Protein AF-A0AAD3RE65-F1 (afdb_monomer)

Mean predicted aligned error: 13.86 Å

Sequence (127 aa):
MAAGGGGHAAFKLRRRHYPQIHIPPFASTITPQCGDPAKMKWMFKEDHSLEHRCVESAKIRNKYPDRVPVIVEKVSGSQIVDIDKRKYLVPSDITVAQFMWIIRKRIQLPSEKAIFLFVDKTVPQSR

Radius of gyration: 16.65 Å; Cα contacts (8 Å, |Δi|>4): 126; chains: 1; bounding box: 44×32×49 Å

Structure (mmCIF, N/CA/C/O backbone):
data_AF-A0AAD3RE65-F1
#
_entry.id   AF-A0AAD3RE65-F1
#
loop_
_atom_site.group_PDB
_atom_site.id
_atom_site.type_symbol
_atom_site.label_atom_id
_atom_site.label_alt_id
_atom_site.label_comp_id
_atom_site.label_asym_id
_atom_site.label_entity_id
_atom_site.label_seq_id
_atom_site.pdbx_PDB_ins_code
_atom_site.Cartn_x
_atom_site.Cartn_y
_atom_site.Cartn_z
_atom_site.occupancy
_atom_site.B_iso_or_equiv
_atom_site.auth_seq_id
_atom_site.auth_comp_id
_atom_site.auth_asym_id
_atom_site.auth_atom_id
_atom_site.pdbx_PDB_model_num
ATOM 1 N N . MET A 1 1 ? -11.864 4.819 34.038 1.00 35.59 1 MET A N 1
ATOM 2 C CA . MET A 1 1 ? -12.966 4.573 33.078 1.00 35.59 1 MET A CA 1
ATOM 3 C C . MET A 1 1 ? -12.657 5.424 31.846 1.00 35.59 1 MET A C 1
ATOM 5 O O . MET A 1 1 ? -12.580 6.629 32.011 1.00 35.59 1 MET A O 1
ATOM 9 N N . ALA A 1 2 ? -12.020 4.865 30.802 1.00 39.03 2 ALA A N 1
ATOM 10 C CA . ALA A 1 2 ? -12.619 4.282 29.571 1.00 39.03 2 ALA A CA 1
ATOM 11 C C . ALA A 1 2 ? -13.426 5.336 28.772 1.00 39.03 2 ALA A C 1
ATOM 13 O O . ALA A 1 2 ? -14.187 6.062 29.389 1.00 39.03 2 ALA A O 1
ATOM 14 N N . ALA A 1 3 ? -13.341 5.536 27.451 1.00 37.41 3 ALA A N 1
ATOM 15 C CA . ALA A 1 3 ? -12.968 4.722 26.284 1.00 37.41 3 ALA A CA 1
ATOM 16 C C . ALA A 1 3 ? -12.523 5.691 25.139 1.00 37.41 3 ALA A C 1
ATOM 18 O O . ALA A 1 3 ? -12.819 6.878 25.204 1.00 37.41 3 ALA A O 1
ATOM 19 N N . GLY A 1 4 ? -11.738 5.357 24.106 1.00 40.34 4 GLY A N 1
ATOM 20 C CA . GLY A 1 4 ? -11.905 4.265 23.137 1.00 40.34 4 GLY A CA 1
ATOM 21 C C . GLY A 1 4 ? -12.538 4.790 21.832 1.00 40.34 4 GLY A C 1
ATOM 22 O O . GLY A 1 4 ? -13.690 4.499 21.552 1.00 40.34 4 GLY A O 1
ATOM 23 N N . GLY A 1 5 ? -11.825 5.627 21.058 1.00 34.38 5 GLY A N 1
ATOM 24 C CA . GLY A 1 5 ? -12.361 6.298 19.857 1.00 34.38 5 GLY A CA 1
ATOM 25 C C . GLY A 1 5 ? -11.776 5.765 18.549 1.00 34.38 5 GLY A C 1
ATOM 26 O O . GLY A 1 5 ? -10.590 5.967 18.266 1.00 34.38 5 GLY A O 1
ATOM 27 N N . GLY A 1 6 ? -12.608 5.069 17.776 1.00 37.22 6 GLY A N 1
ATOM 28 C CA . GLY A 1 6 ? -12.270 4.376 16.543 1.00 37.22 6 GLY A CA 1
ATOM 29 C C . GLY A 1 6 ? -12.199 5.208 15.267 1.00 37.22 6 GLY A C 1
ATOM 30 O O . GLY A 1 6 ? -13.196 5.797 14.877 1.00 37.22 6 GLY A O 1
ATOM 31 N N . GLY A 1 7 ? -11.045 5.226 14.578 1.00 36.25 7 GLY A N 1
ATOM 32 C CA . GLY A 1 7 ? -10.776 6.145 13.459 1.00 36.25 7 GLY A CA 1
ATOM 33 C C . GLY A 1 7 ? -10.365 5.488 12.139 1.00 36.25 7 GLY A C 1
ATOM 34 O O . GLY A 1 7 ? -9.244 4.994 12.030 1.00 36.25 7 GLY A O 1
ATOM 35 N N . HIS A 1 8 ? -11.255 5.580 11.137 1.00 38.88 8 HIS A N 1
ATOM 36 C CA . HIS A 1 8 ? -11.157 4.960 9.813 1.00 38.88 8 HIS A CA 1
ATOM 37 C C . HIS A 1 8 ? -10.139 5.664 8.840 1.00 38.88 8 HIS A C 1
ATOM 39 O O . HIS A 1 8 ? -10.337 6.825 8.520 1.00 38.88 8 HIS A O 1
ATOM 45 N N . ALA A 1 9 ? -9.059 4.993 8.349 1.00 38.12 9 ALA A N 1
ATOM 46 C CA . ALA A 1 9 ? -7.949 5.472 7.465 1.00 38.12 9 ALA A CA 1
ATOM 47 C C . ALA A 1 9 ? -7.904 5.059 5.969 1.00 38.12 9 ALA A C 1
ATOM 49 O O . ALA A 1 9 ? -8.307 3.946 5.640 1.00 38.12 9 ALA A O 1
ATOM 50 N N . ALA A 1 10 ? -7.271 5.888 5.102 1.00 36.81 10 ALA A N 1
ATOM 51 C CA . ALA A 1 10 ? -7.557 5.931 3.661 1.00 36.81 10 ALA A CA 1
ATOM 52 C C . ALA A 1 10 ? -6.466 5.924 2.559 1.00 36.81 10 ALA A C 1
ATOM 54 O O . ALA A 1 10 ? -5.589 6.769 2.635 1.00 36.81 10 ALA A O 1
ATOM 55 N N . PHE A 1 11 ? -6.585 5.139 1.451 1.00 35.62 11 PHE A N 1
ATOM 56 C CA . PHE A 1 11 ? -5.606 5.057 0.313 1.00 35.62 11 PHE A CA 1
ATOM 57 C C . PHE A 1 11 ? -6.194 5.003 -1.127 1.00 35.62 11 PHE A C 1
ATOM 59 O O . PHE A 1 11 ? -7.247 4.388 -1.307 1.00 35.62 11 PHE A O 1
ATOM 66 N N . LYS A 1 12 ? -5.505 5.619 -2.140 1.00 43.16 12 LYS A N 1
ATOM 67 C CA . LYS A 1 12 ? -6.003 5.963 -3.518 1.00 43.16 12 LYS A CA 1
ATOM 68 C C . LYS A 1 12 ? -5.457 5.155 -4.727 1.00 43.16 12 LYS A C 1
ATOM 70 O O . LYS A 1 12 ? -4.245 5.024 -4.845 1.00 43.16 12 LYS A O 1
ATOM 75 N N . LEU A 1 13 ? -6.312 4.841 -5.732 1.00 35.16 13 LEU A N 1
ATOM 76 C CA . LEU A 1 13 ? -5.973 4.432 -7.125 1.00 35.16 13 LEU A CA 1
ATOM 77 C C . LEU A 1 13 ? -7.130 4.569 -8.180 1.00 35.16 13 LEU A C 1
ATOM 79 O O . LEU A 1 13 ? -8.102 3.833 -8.141 1.00 35.16 13 LEU A O 1
ATOM 83 N N . ARG A 1 14 ? -7.005 5.473 -9.164 1.00 46.94 14 ARG A N 1
ATOM 84 C CA . ARG A 1 14 ? -8.037 6.002 -10.110 1.00 46.94 14 ARG A CA 1
ATOM 85 C C . ARG A 1 14 ? -8.651 5.047 -11.167 1.00 46.94 14 ARG A C 1
ATOM 87 O O . ARG A 1 14 ? -7.877 4.457 -11.911 1.00 46.94 14 ARG A O 1
ATOM 94 N N . ARG A 1 15 ? -9.984 5.118 -11.432 1.00 37.44 15 ARG A N 1
ATOM 95 C CA . ARG A 1 15 ? -10.650 5.674 -12.668 1.00 37.44 15 ARG A CA 1
ATOM 96 C C . ARG A 1 15 ? -12.179 5.388 -12.828 1.00 37.44 15 ARG A C 1
ATOM 98 O O . ARG A 1 15 ? -12.587 4.245 -12.899 1.00 37.44 15 ARG A O 1
ATOM 105 N N . ARG A 1 16 ? -12.915 6.492 -13.092 1.00 43.31 16 ARG A N 1
ATOM 106 C CA . ARG A 1 16 ? -14.173 6.740 -13.869 1.00 43.31 16 ARG A CA 1
ATOM 107 C C . ARG A 1 16 ? -15.567 6.230 -13.400 1.00 43.31 16 ARG A C 1
ATOM 109 O O . ARG A 1 16 ? -15.896 5.072 -13.567 1.00 43.31 16 ARG A O 1
ATOM 116 N N . HIS A 1 17 ? -16.401 7.227 -13.047 1.00 39.44 17 HIS A N 1
ATOM 117 C CA . HIS A 1 17 ? -17.744 7.581 -13.581 1.00 39.44 17 HIS A CA 1
ATOM 118 C C . HIS A 1 17 ? -18.946 6.626 -13.384 1.00 39.44 17 HIS A C 1
ATOM 120 O O . HIS A 1 17 ? -19.060 5.680 -14.146 1.00 39.44 17 HIS A O 1
ATOM 126 N N . TYR A 1 18 ? -19.884 6.960 -12.471 1.00 34.78 18 TYR A N 1
ATOM 127 C CA . TYR A 1 18 ? -21.369 6.991 -12.635 1.00 34.78 18 TYR A CA 1
ATOM 128 C C . TYR A 1 18 ? -22.024 7.584 -11.327 1.00 34.78 18 TYR A C 1
ATOM 130 O O . TYR A 1 18 ? -21.261 7.953 -10.431 1.00 34.78 18 TYR A O 1
ATOM 138 N N . PRO A 1 19 ? -23.355 7.810 -11.203 1.00 39.34 19 PRO A N 1
ATOM 139 C CA . PRO A 1 19 ? -24.006 9.035 -10.757 1.00 39.34 19 PRO A CA 1
ATOM 140 C C . PRO A 1 19 ? -24.831 8.790 -9.467 1.00 39.34 19 PRO A C 1
ATOM 142 O O . PRO A 1 19 ? -24.962 7.667 -8.992 1.00 39.34 19 PRO A O 1
ATOM 145 N N . GLN A 1 20 ? -25.372 9.872 -8.906 1.00 44.62 20 GLN A N 1
ATOM 146 C CA . GLN A 1 20 ? -26.567 9.934 -8.044 1.00 44.62 20 GLN A CA 1
ATOM 147 C C . GLN A 1 20 ? -26.897 8.675 -7.206 1.00 44.62 20 GLN A C 1
ATOM 149 O O . GLN A 1 20 ? -27.668 7.817 -7.631 1.00 44.62 20 GLN A O 1
ATOM 154 N N . ILE A 1 21 ? -26.389 8.612 -5.971 1.00 37.84 21 ILE A N 1
ATOM 155 C CA . ILE A 1 21 ? -26.946 7.738 -4.928 1.00 37.84 21 ILE A CA 1
ATOM 156 C C . ILE A 1 21 ? -27.653 8.638 -3.914 1.00 37.84 21 ILE A C 1
ATOM 158 O O . ILE A 1 21 ? -27.017 9.417 -3.205 1.00 37.84 21 ILE A O 1
ATOM 162 N N . HIS A 1 22 ? -28.980 8.537 -3.896 1.00 34.59 22 HIS A N 1
ATOM 163 C CA . HIS A 1 22 ? -29.867 9.170 -2.925 1.00 34.59 22 HIS A CA 1
ATOM 164 C C . HIS A 1 22 ? -29.569 8.622 -1.518 1.00 34.59 22 HIS A C 1
ATOM 166 O O . HIS A 1 22 ? -29.526 7.408 -1.318 1.00 34.59 22 HIS A O 1
ATOM 172 N N . ILE A 1 23 ? -29.364 9.514 -0.547 1.00 44.44 23 ILE A N 1
ATOM 173 C CA . ILE A 1 23 ? -29.050 9.184 0.853 1.00 44.44 23 ILE A CA 1
ATOM 174 C C . ILE A 1 23 ? -30.344 9.328 1.684 1.00 44.44 23 ILE A C 1
ATOM 176 O O . ILE A 1 23 ? -31.039 10.331 1.503 1.00 44.44 23 ILE A O 1
ATOM 180 N N . PRO A 1 24 ? -30.715 8.370 2.561 1.00 34.00 24 PRO A N 1
ATOM 181 C CA . PRO A 1 24 ? -31.942 8.452 3.357 1.00 34.00 24 PRO A CA 1
ATOM 182 C C . PRO A 1 24 ? -31.862 9.499 4.489 1.00 34.00 24 PRO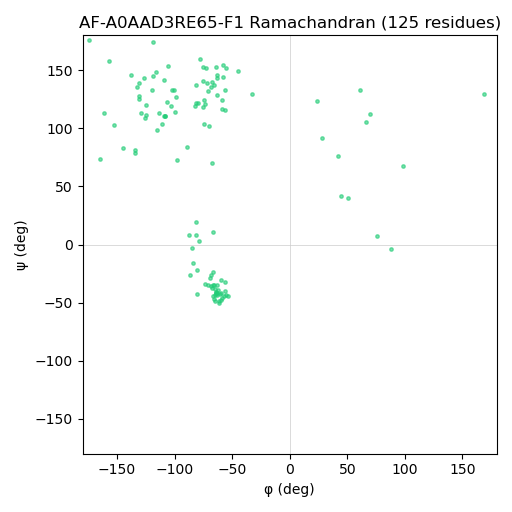 A C 1
ATOM 184 O O . PRO A 1 24 ? -30.776 9.760 5.015 1.00 34.00 24 PRO A O 1
ATOM 187 N N . PRO A 1 25 ? -33.006 10.080 4.903 1.00 43.28 25 PRO A N 1
ATOM 188 C CA . PRO A 1 25 ? -33.047 11.253 5.765 1.00 43.28 25 PRO A CA 1
ATOM 189 C C . PRO A 1 25 ? -33.283 10.867 7.229 1.00 43.28 25 PRO A C 1
ATOM 191 O O . PRO A 1 25 ? -34.376 11.076 7.727 1.00 43.28 25 PRO A O 1
ATOM 194 N N . PHE A 1 26 ? -32.311 10.284 7.937 1.00 38.72 26 PHE A N 1
ATOM 195 C CA . PHE A 1 26 ? -32.367 10.237 9.412 1.00 38.72 26 PHE A CA 1
ATOM 196 C C . PHE A 1 26 ? -31.007 9.864 10.022 1.00 38.72 26 PHE A C 1
ATOM 198 O O . PHE A 1 26 ? -30.789 8.754 10.495 1.00 38.72 26 PHE A O 1
ATOM 205 N N . ALA A 1 27 ? -30.056 10.795 9.994 1.00 35.94 27 ALA A N 1
ATOM 206 C CA . ALA A 1 27 ? -28.902 10.761 10.888 1.00 35.94 27 ALA A CA 1
ATOM 207 C C . ALA A 1 27 ? -28.412 12.192 11.109 1.00 35.94 27 ALA A C 1
ATOM 209 O O . ALA A 1 27 ? -27.791 12.805 10.241 1.00 35.94 27 ALA A O 1
ATOM 210 N N . SER A 1 28 ? -28.756 12.732 12.272 1.00 3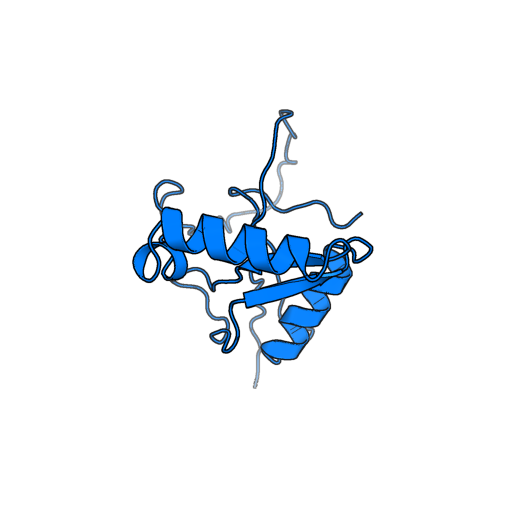4.91 28 SER A N 1
ATOM 211 C CA . SER A 1 28 ? -28.341 14.040 12.753 1.00 34.91 28 SER A CA 1
ATOM 212 C C . SER A 1 28 ? -26.811 14.146 12.784 1.00 34.91 28 SER A C 1
ATOM 214 O O . SER A 1 28 ? -26.139 13.433 13.521 1.00 34.91 28 SER A O 1
ATOM 216 N N . THR A 1 29 ? -26.288 15.046 11.955 1.00 39.66 29 THR A N 1
ATOM 217 C CA . THR A 1 29 ? -25.074 15.849 12.157 1.00 39.66 29 THR A CA 1
ATOM 218 C C . THR A 1 29 ? -23.855 15.145 12.765 1.00 39.66 29 THR A C 1
ATOM 220 O O . THR A 1 29 ? -23.454 15.426 13.889 1.00 39.66 29 THR A O 1
ATOM 223 N N . ILE A 1 30 ? -23.165 14.344 11.952 1.00 36.91 30 ILE A N 1
ATOM 2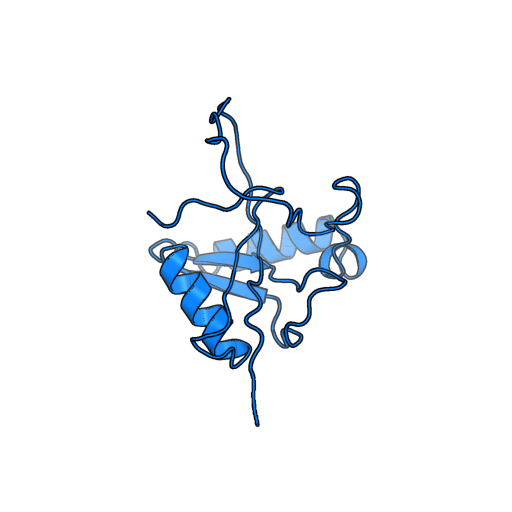24 C CA . ILE A 1 30 ? -21.695 14.332 11.939 1.00 36.91 30 ILE A CA 1
ATOM 225 C C . ILE A 1 30 ? -21.269 14.362 10.471 1.00 36.91 30 ILE A C 1
ATOM 227 O O . ILE A 1 30 ? -20.918 13.346 9.878 1.00 36.91 30 ILE A O 1
ATOM 231 N N . THR A 1 31 ? -21.315 15.538 9.845 1.00 38.62 31 THR A N 1
ATOM 232 C CA . THR A 1 31 ? -20.410 15.797 8.722 1.00 38.62 31 THR A CA 1
ATOM 233 C C . THR A 1 31 ? -18.996 15.636 9.272 1.00 38.62 31 THR A C 1
ATOM 235 O O . THR A 1 31 ? -18.623 16.401 10.167 1.00 38.62 31 THR A O 1
ATOM 238 N N . PRO A 1 32 ? -18.185 14.667 8.806 1.00 42.53 32 PRO A N 1
ATOM 239 C CA . PRO A 1 32 ? -16.770 14.733 9.094 1.00 42.53 32 PRO A CA 1
ATOM 240 C C . PRO A 1 32 ? -16.299 16.052 8.497 1.00 42.53 32 PRO A C 1
ATOM 242 O O . PRO A 1 32 ? -16.540 16.337 7.324 1.00 42.53 32 PRO A O 1
ATOM 245 N N . GLN A 1 33 ? -15.684 16.870 9.337 1.00 44.72 33 GLN A N 1
ATOM 246 C CA . GLN A 1 33 ? -15.037 18.121 8.974 1.00 44.72 33 GLN A CA 1
ATOM 247 C C . GLN A 1 33 ? -13.809 17.779 8.123 1.00 44.72 33 GLN A C 1
ATOM 249 O O . GLN A 1 33 ? -12.660 17.831 8.549 1.00 44.72 33 GLN A O 1
ATOM 254 N N . CYS A 1 34 ? -14.083 17.308 6.909 1.00 38.53 34 CYS A N 1
ATOM 255 C CA . CYS A 1 34 ? -13.134 17.221 5.832 1.00 38.53 34 CYS A CA 1
ATOM 256 C C . CYS A 1 34 ? -12.976 18.656 5.357 1.00 38.53 34 CYS A C 1
ATOM 258 O O . CYS A 1 34 ? -13.859 19.188 4.685 1.00 38.53 34 CYS A O 1
ATOM 260 N N . GLY A 1 35 ? -11.857 19.272 5.741 1.00 39.81 35 GLY A N 1
ATOM 261 C CA . GLY A 1 35 ? -11.383 20.487 5.095 1.00 39.81 35 GLY A CA 1
ATOM 262 C C . GLY A 1 35 ? -11.485 20.351 3.576 1.00 39.81 35 GLY A C 1
ATOM 263 O O . GLY A 1 35 ? -11.428 19.241 3.032 1.00 39.81 35 GLY A O 1
ATOM 264 N N . ASP A 1 36 ? -11.702 21.487 2.924 1.00 43.34 36 ASP A N 1
ATOM 265 C CA . ASP A 1 36 ? -12.088 21.614 1.527 1.00 43.34 36 ASP A CA 1
ATOM 266 C C . ASP A 1 36 ? -11.516 20.518 0.605 1.00 43.34 36 ASP A C 1
ATOM 268 O O . ASP A 1 36 ? -10.298 20.300 0.556 1.00 43.34 36 ASP A O 1
ATOM 272 N N . PRO A 1 37 ? -12.351 19.858 -0.222 1.00 46.91 37 PRO A N 1
ATOM 273 C CA . PRO A 1 37 ? -11.944 18.758 -1.101 1.00 46.91 37 PRO A CA 1
ATOM 274 C C . PRO A 1 37 ? -10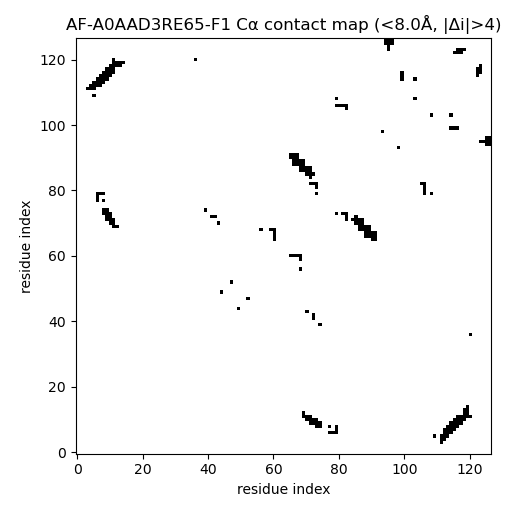.980 19.181 -2.231 1.00 46.91 37 PRO A C 1
ATOM 276 O O . PRO A 1 37 ? -10.742 18.407 -3.165 1.00 46.91 37 PRO A O 1
ATOM 279 N N . ALA A 1 38 ? -10.429 20.395 -2.192 1.00 45.69 38 ALA A N 1
ATOM 280 C CA . ALA A 1 38 ? -9.643 21.004 -3.254 1.00 45.69 38 ALA A CA 1
ATOM 281 C C . ALA A 1 38 ? -8.142 20.653 -3.223 1.00 45.69 38 ALA A C 1
ATOM 283 O O . ALA A 1 38 ? -7.530 20.621 -4.290 1.00 45.69 38 ALA A O 1
ATOM 284 N N . LYS A 1 39 ? -7.531 20.308 -2.077 1.00 52.50 39 LYS A N 1
ATOM 285 C CA . LYS A 1 39 ? -6.085 19.985 -2.019 1.00 52.50 39 LYS A CA 1
ATOM 286 C C . LYS A 1 39 ? -5.748 18.885 -1.008 1.00 52.50 39 LYS A C 1
ATOM 288 O O . LYS A 1 39 ? -5.260 19.138 0.084 1.00 52.50 39 LYS A O 1
ATOM 293 N N . MET A 1 40 ? -5.913 17.630 -1.422 1.00 63.34 40 MET A N 1
ATOM 294 C CA . MET A 1 40 ? -5.200 16.518 -0.778 1.00 63.34 40 MET A CA 1
ATOM 295 C C . MET A 1 40 ? -3.714 16.638 -1.146 1.00 63.34 40 MET A C 1
ATOM 297 O O . MET A 1 40 ? -3.348 16.329 -2.284 1.00 63.34 40 MET A O 1
ATOM 301 N N . LYS A 1 41 ? -2.890 17.145 -0.225 1.00 73.12 41 LYS A N 1
ATOM 302 C CA . LYS A 1 41 ? -1.435 17.284 -0.383 1.00 73.12 41 LYS A CA 1
ATOM 303 C C . LYS A 1 41 ? -0.780 15.901 -0.255 1.00 73.12 41 LYS A C 1
ATOM 305 O O . LYS A 1 41 ? -1.033 15.203 0.717 1.00 73.12 41 LYS A O 1
ATOM 310 N N . TRP A 1 42 ? -0.009 15.490 -1.263 1.00 81.62 42 TRP A N 1
ATOM 311 C CA . TRP A 1 42 ? 0.694 14.198 -1.293 1.00 81.62 42 TRP A CA 1
ATOM 312 C C . TRP A 1 42 ? 2.183 14.450 -1.109 1.00 81.62 42 TRP A C 1
ATOM 314 O O . TRP A 1 42 ? 2.815 14.941 -2.048 1.00 81.62 42 TRP A O 1
ATOM 324 N N . MET A 1 43 ? 2.745 14.064 0.034 1.00 85.06 43 MET A N 1
ATOM 325 C CA . MET A 1 43 ? 4.171 14.265 0.297 1.00 85.06 43 MET A CA 1
ATOM 326 C C . MET A 1 43 ? 5.019 13.482 -0.706 1.00 85.06 43 MET A C 1
ATOM 328 O O . MET A 1 43 ? 5.975 14.012 -1.257 1.00 85.06 43 MET A O 1
ATOM 332 N N . PHE A 1 44 ? 4.610 12.261 -1.073 1.00 85.94 44 PHE A N 1
ATOM 333 C CA . PHE A 1 44 ? 5.344 11.459 -2.055 1.00 85.94 44 PHE A CA 1
ATOM 334 C C . PHE A 1 44 ? 5.457 12.138 -3.427 1.00 85.94 44 PHE A C 1
ATOM 336 O O . PHE A 1 44 ? 6.426 11.909 -4.149 1.00 85.94 44 PHE A O 1
ATOM 343 N N . LYS A 1 45 ? 4.469 12.958 -3.811 1.00 86.25 45 LYS A N 1
ATOM 344 C CA . LYS A 1 45 ? 4.497 13.695 -5.084 1.00 86.25 45 LYS A CA 1
ATOM 345 C C . LYS A 1 45 ? 5.347 14.961 -5.020 1.00 86.25 45 LYS A C 1
ATOM 347 O O . LYS A 1 45 ? 5.735 15.437 -6.080 1.00 86.25 45 LYS A O 1
ATOM 352 N N . GLU A 1 46 ? 5.579 15.501 -3.829 1.00 87.75 46 GLU A N 1
ATOM 353 C CA . GLU A 1 46 ? 6.500 16.620 -3.606 1.00 87.75 46 GLU A CA 1
ATOM 354 C C . GLU A 1 46 ? 7.944 16.118 -3.538 1.00 87.75 46 GLU A C 1
ATOM 356 O O . GLU A 1 46 ? 8.814 16.680 -4.192 1.00 87.75 46 GLU A O 1
ATOM 361 N N . ASP A 1 47 ? 8.171 15.000 -2.844 1.00 88.00 47 ASP A N 1
ATOM 362 C CA . ASP A 1 47 ? 9.491 14.382 -2.686 1.00 88.00 47 ASP A CA 1
ATOM 363 C C . ASP A 1 47 ? 10.040 13.797 -4.005 1.00 88.00 47 ASP A C 1
ATOM 365 O O . ASP A 1 47 ? 11.247 13.641 -4.171 1.00 88.00 47 ASP A O 1
ATOM 369 N N . HIS A 1 48 ? 9.161 13.418 -4.943 1.00 88.44 48 HIS A N 1
ATOM 370 C CA . HIS A 1 48 ? 9.548 12.739 -6.182 1.00 88.44 48 HIS A CA 1
ATOM 371 C C . HIS A 1 48 ? 8.907 13.401 -7.402 1.00 88.44 48 HIS A C 1
ATOM 373 O O . HIS A 1 48 ? 7.676 13.463 -7.523 1.00 88.44 48 HIS A O 1
ATOM 379 N N . SER A 1 49 ? 9.747 13.794 -8.363 1.00 92.75 49 SER A N 1
ATOM 380 C CA . SER A 1 49 ? 9.297 14.329 -9.648 1.00 92.75 49 SER A CA 1
ATOM 381 C C . SER A 1 49 ? 8.391 13.337 -10.387 1.00 92.75 49 SER A C 1
ATOM 383 O O . SER A 1 49 ? 8.442 12.116 -10.187 1.00 92.75 49 SER A O 1
ATOM 385 N N . LEU A 1 50 ? 7.526 13.862 -11.257 1.00 88.25 50 LEU A N 1
ATOM 386 C CA . LEU A 1 50 ? 6.621 13.035 -12.055 1.00 88.25 50 LEU A CA 1
ATOM 387 C C . LEU A 1 50 ? 7.394 12.017 -12.902 1.00 88.25 50 LEU A C 1
ATOM 389 O O . LEU A 1 50 ? 7.016 10.849 -12.934 1.00 88.25 50 LEU A O 1
ATOM 393 N N . GLU A 1 51 ? 8.478 12.455 -13.537 1.00 92.75 51 GLU A N 1
ATOM 394 C CA . GLU A 1 51 ? 9.314 11.613 -14.390 1.00 92.75 51 GLU A CA 1
ATOM 395 C C . GLU A 1 51 ? 9.926 10.452 -13.603 1.00 92.75 51 GLU A C 1
ATOM 397 O O . GLU A 1 51 ? 9.745 9.294 -13.979 1.00 92.75 51 GLU A O 1
ATOM 402 N N . HIS A 1 52 ? 10.523 10.734 -12.441 1.00 90.75 52 HIS A N 1
ATOM 403 C CA . HIS A 1 52 ? 11.092 9.699 -11.581 1.00 90.75 52 HIS A CA 1
ATOM 404 C C . HIS A 1 52 ? 10.032 8.678 -11.139 1.00 90.75 52 HIS A C 1
ATOM 406 O O . HIS A 1 52 ? 10.260 7.469 -11.184 1.00 90.75 52 HIS A O 1
ATOM 412 N N . ARG A 1 53 ? 8.825 9.139 -10.786 1.00 91.94 53 ARG A N 1
ATOM 413 C CA . ARG A 1 53 ? 7.704 8.257 -10.416 1.00 91.94 53 ARG A CA 1
ATOM 414 C C . ARG A 1 53 ?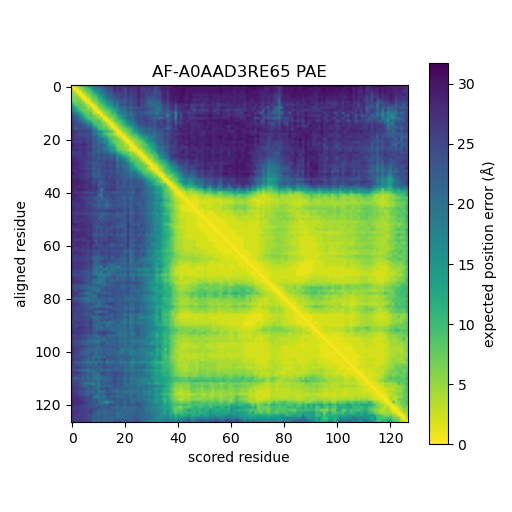 7.238 7.386 -11.584 1.00 91.94 53 ARG A C 1
ATOM 416 O O . ARG A 1 53 ? 6.892 6.223 -11.369 1.00 91.94 53 ARG A O 1
ATOM 423 N N . CYS A 1 54 ? 7.214 7.923 -12.802 1.00 90.56 54 CYS A N 1
ATOM 424 C CA . CYS A 1 54 ? 6.876 7.167 -14.008 1.00 90.56 54 CYS A CA 1
ATOM 425 C C . CYS A 1 54 ? 7.922 6.084 -14.292 1.00 90.56 54 CYS A C 1
ATOM 427 O O . CYS A 1 54 ? 7.553 4.925 -14.461 1.00 90.56 54 CYS A O 1
ATOM 429 N N . VAL A 1 55 ? 9.210 6.435 -14.262 1.00 93.62 55 VAL A N 1
ATOM 430 C CA . VAL A 1 55 ? 10.313 5.493 -14.506 1.00 93.62 55 VAL A CA 1
ATOM 431 C C . VAL A 1 55 ? 10.317 4.369 -13.469 1.00 93.62 55 VAL A C 1
ATOM 433 O O . VAL A 1 55 ? 10.304 3.192 -13.829 1.00 93.62 55 VAL A O 1
ATOM 436 N N . GLU A 1 56 ? 10.250 4.706 -12.181 1.00 92.12 56 GLU A N 1
ATOM 437 C CA . GLU A 1 56 ? 10.271 3.718 -11.097 1.00 92.12 56 GLU A CA 1
ATOM 438 C C . GLU A 1 56 ? 9.048 2.794 -11.124 1.00 92.12 56 GLU A C 1
ATOM 440 O O . GLU A 1 56 ? 9.170 1.578 -10.944 1.00 92.12 56 GLU A O 1
ATOM 445 N N . SER A 1 57 ? 7.856 3.346 -11.379 1.00 90.50 57 SER A N 1
ATOM 446 C CA . SER A 1 57 ? 6.637 2.536 -11.481 1.00 90.50 57 SER A CA 1
ATOM 447 C C . SER A 1 57 ? 6.637 1.630 -12.716 1.00 90.50 57 SER A C 1
ATOM 449 O O . SER A 1 57 ? 6.180 0.492 -12.623 1.00 90.50 57 SER A O 1
ATOM 451 N N . ALA A 1 58 ? 7.186 2.074 -13.849 1.00 93.00 58 ALA A N 1
ATOM 452 C CA . ALA A 1 58 ? 7.351 1.229 -15.030 1.00 93.00 58 ALA A CA 1
ATOM 453 C C . ALA A 1 58 ? 8.352 0.096 -14.765 1.00 93.00 58 ALA A C 1
ATOM 455 O O . ALA A 1 58 ? 8.053 -1.073 -15.009 1.00 93.00 58 ALA A O 1
ATOM 456 N N . LYS A 1 59 ? 9.505 0.419 -14.169 1.00 95.19 59 LYS A N 1
ATOM 457 C CA . LYS A 1 59 ? 10.545 -0.554 -13.816 1.00 95.19 59 LYS A CA 1
ATOM 458 C C . LYS A 1 59 ? 10.025 -1.640 -12.875 1.00 95.19 59 LYS A C 1
ATOM 460 O O . LYS A 1 59 ? 10.273 -2.822 -13.111 1.00 95.19 59 LYS A O 1
ATOM 465 N N . ILE A 1 60 ? 9.289 -1.268 -11.823 1.00 93.62 60 ILE A N 1
ATOM 466 C CA . ILE A 1 60 ? 8.776 -2.250 -10.857 1.00 93.62 60 ILE A CA 1
ATOM 467 C C . ILE A 1 60 ? 7.657 -3.115 -11.445 1.00 93.62 60 ILE A C 1
ATOM 469 O O . ILE A 1 60 ? 7.608 -4.303 -11.138 1.00 93.62 60 ILE A O 1
ATOM 473 N N . ARG A 1 61 ? 6.807 -2.556 -12.319 1.00 93.19 61 ARG A N 1
ATOM 474 C CA . ARG A 1 61 ? 5.770 -3.321 -13.029 1.00 93.19 61 ARG A CA 1
ATOM 475 C C . ARG A 1 61 ? 6.369 -4.301 -14.032 1.00 93.19 61 ARG A C 1
ATOM 477 O O . ARG A 1 61 ? 5.887 -5.417 -14.124 1.00 93.19 61 ARG A O 1
ATOM 484 N N . ASN A 1 62 ? 7.453 -3.929 -14.715 1.00 95.00 62 ASN A N 1
ATOM 485 C CA . ASN A 1 62 ? 8.173 -4.856 -15.593 1.00 95.00 62 ASN A CA 1
ATOM 486 C C . ASN A 1 62 ? 8.844 -5.988 -14.803 1.00 95.00 62 ASN A C 1
ATOM 488 O O . ASN A 1 62 ? 8.903 -7.117 -15.274 1.00 95.00 62 ASN A O 1
ATOM 492 N N . LYS A 1 63 ? 9.341 -5.700 -13.592 1.00 96.62 63 LYS A N 1
ATOM 493 C CA . LYS A 1 63 ? 9.957 -6.710 -12.718 1.00 96.62 63 LYS A CA 1
ATOM 494 C C . LYS A 1 63 ? 8.931 -7.654 -12.079 1.00 96.62 63 LYS A C 1
ATOM 496 O O . LYS A 1 63 ? 9.248 -8.814 -11.840 1.00 96.62 63 LYS A O 1
ATOM 501 N N . TYR A 1 64 ? 7.735 -7.155 -11.772 1.00 95.00 64 TYR A N 1
ATOM 502 C CA . TYR A 1 64 ? 6.660 -7.907 -11.125 1.00 95.00 64 TYR A CA 1
ATOM 503 C C . TYR A 1 64 ? 5.327 -7.634 -11.843 1.00 95.00 64 TYR A C 1
ATOM 505 O O . TYR A 1 64 ? 4.556 -6.791 -11.374 1.00 95.00 64 TYR A O 1
ATOM 513 N N . PRO A 1 65 ? 5.055 -8.314 -12.973 1.00 93.38 65 PRO A N 1
ATOM 514 C CA . PRO A 1 65 ? 3.900 -8.018 -13.827 1.00 93.38 65 PRO A CA 1
ATOM 515 C C . PRO A 1 65 ? 2.559 -8.249 -13.124 1.00 93.38 65 PRO A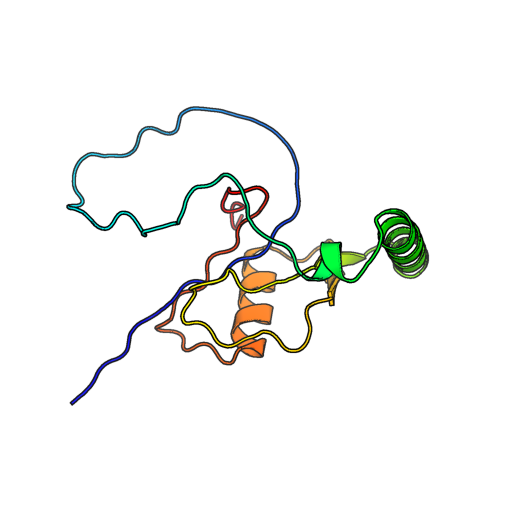 C 1
ATOM 517 O O . PRO A 1 65 ? 1.636 -7.456 -13.299 1.00 93.38 65 PRO A O 1
ATOM 520 N N . ASP A 1 66 ? 2.480 -9.250 -12.247 1.00 94.38 66 ASP A N 1
ATOM 521 C CA . ASP A 1 66 ? 1.255 -9.592 -11.511 1.00 94.38 66 ASP A CA 1
ATOM 522 C C . ASP A 1 66 ? 1.021 -8.715 -10.275 1.00 94.38 66 ASP A C 1
ATOM 524 O O . ASP A 1 66 ? 0.131 -8.986 -9.462 1.00 94.38 66 ASP A O 1
ATOM 528 N N . ARG A 1 67 ? 1.828 -7.662 -10.086 1.00 93.75 67 ARG A N 1
ATOM 529 C CA . ARG A 1 67 ? 1.738 -6.783 -8.920 1.00 93.75 67 ARG A CA 1
ATOM 530 C C . ARG A 1 67 ? 1.601 -5.313 -9.294 1.00 93.75 67 ARG A C 1
ATOM 532 O O . ARG A 1 67 ? 2.247 -4.787 -10.196 1.00 93.75 67 ARG A O 1
ATOM 539 N N . VAL A 1 68 ? 0.805 -4.612 -8.498 1.00 92.19 68 VAL A N 1
ATOM 540 C CA . VAL A 1 68 ? 0.493 -3.196 -8.654 1.00 92.19 68 VAL A CA 1
ATOM 541 C C . VAL A 1 68 ? 1.232 -2.383 -7.582 1.00 92.19 68 VAL A C 1
ATOM 543 O O . VAL A 1 68 ? 1.053 -2.638 -6.387 1.00 92.19 68 VAL A O 1
ATOM 546 N N . PRO A 1 69 ? 2.071 -1.397 -7.957 1.00 93.62 69 PRO A N 1
ATOM 547 C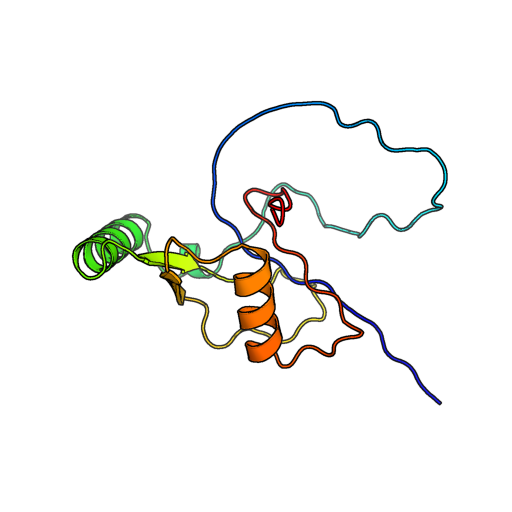 CA . PRO A 1 69 ? 2.668 -0.481 -6.993 1.00 93.62 69 PRO A CA 1
ATOM 548 C C . PRO A 1 69 ? 1.619 0.520 -6.485 1.00 93.62 69 PRO A C 1
ATOM 550 O O . PRO A 1 69 ? 1.045 1.283 -7.262 1.00 93.62 69 PRO A O 1
ATOM 553 N N . VAL A 1 70 ? 1.391 0.544 -5.173 1.00 92.81 70 VAL A N 1
ATOM 554 C CA . VAL A 1 70 ? 0.413 1.410 -4.500 1.00 92.81 70 VAL A CA 1
ATOM 555 C C . VAL A 1 70 ? 1.130 2.308 -3.496 1.00 92.81 70 VAL A C 1
ATOM 557 O O . VAL A 1 70 ? 1.955 1.842 -2.709 1.00 92.81 70 VAL A O 1
ATOM 560 N N . ILE A 1 71 ? 0.808 3.604 -3.526 1.00 92.00 71 ILE A N 1
ATOM 561 C CA . ILE A 1 71 ? 1.301 4.588 -2.558 1.00 92.00 71 ILE A CA 1
ATOM 562 C C . ILE A 1 71 ? 0.208 4.896 -1.541 1.00 92.00 71 ILE A C 1
ATOM 564 O O . ILE A 1 71 ? -0.944 5.145 -1.895 1.00 92.00 71 ILE A O 1
ATOM 568 N N . VAL A 1 72 ? 0.597 4.880 -0.275 1.00 91.38 72 VAL A N 1
ATOM 569 C CA . VAL A 1 72 ? -0.271 4.884 0.892 1.00 91.38 72 VAL A CA 1
ATOM 570 C C . VAL A 1 72 ? 0.196 6.003 1.823 1.00 91.38 72 VAL A C 1
ATOM 572 O O . VAL A 1 72 ? 1.295 5.927 2.362 1.00 91.38 72 VAL A O 1
ATOM 575 N N . GLU A 1 73 ? -0.612 7.049 2.001 1.00 89.69 73 GLU A N 1
ATOM 576 C CA . GLU A 1 73 ? -0.310 8.188 2.881 1.00 89.69 73 GLU A CA 1
ATOM 577 C C . GLU A 1 73 ? -1.475 8.517 3.814 1.00 89.69 73 GLU A C 1
ATOM 579 O O . GLU A 1 73 ? -2.636 8.504 3.403 1.00 89.69 73 GLU A O 1
ATOM 584 N N . LYS A 1 74 ? -1.158 8.824 5.075 1.00 88.12 74 LYS A N 1
ATOM 585 C CA . LYS A 1 74 ? -2.140 9.317 6.039 1.00 88.12 74 LYS A CA 1
ATOM 586 C C . LYS A 1 74 ? -2.649 10.690 5.594 1.00 88.12 74 LYS A C 1
ATOM 588 O O . LYS A 1 74 ? -1.870 11.563 5.224 1.00 88.12 74 LYS A O 1
ATOM 593 N N . VAL A 1 75 ? -3.959 10.902 5.701 1.00 85.50 75 VAL A N 1
ATOM 594 C CA . VAL A 1 75 ? -4.571 12.223 5.509 1.00 85.50 75 VAL A CA 1
ATOM 595 C C . VAL A 1 75 ? -4.219 13.136 6.687 1.00 85.50 75 VAL A C 1
ATOM 597 O O . VAL A 1 75 ? -4.374 12.753 7.850 1.00 85.50 75 VAL A O 1
ATOM 600 N N . SER A 1 76 ? -3.772 14.357 6.394 1.00 81.19 76 SER A N 1
ATOM 601 C CA . SER A 1 76 ? -3.486 15.376 7.408 1.00 81.19 76 SER A CA 1
ATOM 602 C C . SER A 1 76 ? -4.715 15.644 8.287 1.00 81.19 76 SER A C 1
ATOM 604 O O . SER A 1 76 ? -5.822 15.797 7.780 1.00 81.19 76 SER A O 1
ATOM 606 N N . GLY A 1 77 ? -4.524 15.679 9.609 1.00 79.88 77 GLY A N 1
ATOM 607 C CA . GLY A 1 77 ? -5.611 15.850 10.584 1.00 79.88 77 GLY A CA 1
ATOM 608 C C . GLY A 1 77 ? -6.294 14.551 11.034 1.00 79.88 77 GLY A C 1
ATOM 609 O O . GLY A 1 77 ? -7.134 14.586 11.928 1.00 79.88 77 GLY A O 1
ATOM 610 N N . SER A 1 78 ? -5.925 13.393 10.473 1.00 81.81 78 SER A N 1
ATOM 611 C CA . SER A 1 78 ? -6.398 12.101 10.978 1.00 81.81 78 SER A CA 1
ATOM 612 C C . SER A 1 78 ? -5.689 11.705 12.280 1.00 81.81 78 SER A C 1
ATOM 614 O O . SER A 1 78 ? -4.476 11.869 12.408 1.00 81.81 78 SER A O 1
ATOM 616 N N . GLN A 1 79 ? -6.440 11.124 13.222 1.00 81.19 79 GLN A N 1
ATOM 617 C CA . GLN A 1 79 ? -5.939 10.634 14.517 1.00 81.19 79 GLN A CA 1
ATOM 618 C C . GLN A 1 79 ? -5.230 9.271 14.445 1.00 81.19 79 GLN A C 1
ATOM 620 O O . GLN A 1 79 ? -4.862 8.702 15.473 1.00 81.19 79 GLN A O 1
ATOM 625 N N . ILE A 1 80 ? -5.079 8.703 13.248 1.00 83.69 80 ILE A N 1
ATOM 626 C CA . ILE A 1 80 ? -4.348 7.450 13.068 1.00 83.69 80 ILE A CA 1
ATOM 627 C C . ILE A 1 80 ? -2.836 7.669 13.175 1.00 83.69 80 ILE A C 1
ATOM 629 O O . ILE A 1 80 ? -2.318 8.744 12.855 1.00 83.69 80 ILE A O 1
ATOM 633 N N . VAL A 1 81 ? -2.137 6.611 13.579 1.00 87.06 81 VAL A N 1
ATOM 634 C CA . VAL A 1 81 ? -0.673 6.561 13.582 1.00 87.06 81 VAL A CA 1
ATOM 635 C C . VAL A 1 81 ? -0.150 6.679 12.148 1.00 87.06 81 VAL A C 1
ATOM 637 O O . VAL A 1 81 ? -0.792 6.221 11.197 1.00 87.06 81 VAL A O 1
ATOM 640 N N . ASP A 1 82 ? 1.001 7.328 11.992 1.00 84.25 82 ASP A N 1
ATOM 641 C CA . ASP A 1 82 ? 1.679 7.438 10.706 1.00 84.25 82 ASP A CA 1
ATOM 642 C C . ASP A 1 82 ? 2.139 6.076 10.173 1.00 84.25 82 ASP A C 1
ATOM 644 O O . ASP A 1 82 ? 2.359 5.118 10.911 1.00 84.25 82 ASP A O 1
ATOM 648 N N . ILE A 1 83 ? 2.238 5.982 8.848 1.00 87.88 83 ILE A N 1
ATOM 649 C CA . ILE A 1 83 ? 2.588 4.739 8.162 1.00 87.88 83 ILE A CA 1
ATOM 650 C C . ILE A 1 83 ? 4.064 4.780 7.801 1.00 87.88 83 ILE A C 1
ATOM 652 O O . ILE A 1 83 ? 4.463 5.538 6.916 1.00 87.88 83 ILE A O 1
ATOM 656 N N . ASP A 1 84 ? 4.854 3.903 8.420 1.00 84.75 84 ASP A N 1
ATOM 657 C CA . ASP A 1 84 ? 6.303 3.834 8.194 1.00 84.75 84 ASP A CA 1
ATOM 658 C C . ASP A 1 84 ? 6.654 3.531 6.730 1.00 84.75 84 ASP A C 1
ATOM 660 O O . ASP A 1 84 ? 7.555 4.126 6.138 1.00 84.75 84 ASP A O 1
ATOM 664 N N . LYS A 1 85 ? 5.928 2.591 6.109 1.00 86.75 85 LYS A N 1
ATOM 665 C CA . LYS A 1 85 ? 6.151 2.175 4.717 1.00 86.75 85 LYS A CA 1
ATOM 666 C C . LYS A 1 85 ? 5.001 2.621 3.837 1.00 86.75 85 LYS A C 1
ATOM 668 O O . LYS A 1 85 ? 3.963 1.985 3.813 1.00 86.75 85 LYS A O 1
ATOM 673 N N . ARG A 1 86 ? 5.222 3.674 3.054 1.00 90.06 86 ARG A N 1
ATOM 674 C CA . ARG A 1 86 ? 4.212 4.255 2.152 1.00 90.06 86 ARG A CA 1
ATOM 675 C C . ARG A 1 86 ? 4.114 3.556 0.789 1.00 90.06 86 ARG A C 1
ATOM 677 O O . ARG A 1 86 ? 3.141 3.755 0.075 1.00 90.06 86 ARG A O 1
ATOM 684 N N . LYS A 1 87 ? 5.111 2.752 0.400 1.00 92.00 87 LYS A N 1
ATOM 685 C CA . LYS A 1 87 ? 5.177 2.050 -0.898 1.00 92.00 87 LYS A CA 1
ATOM 686 C C . LYS A 1 87 ? 4.818 0.574 -0.715 1.00 92.00 87 LYS A C 1
ATOM 688 O O . LYS A 1 87 ? 5.538 -0.144 -0.024 1.00 92.00 87 LYS A O 1
ATOM 693 N N . TYR A 1 88 ? 3.758 0.115 -1.373 1.00 92.56 88 TYR A N 1
ATOM 694 C CA . TYR A 1 88 ? 3.305 -1.276 -1.356 1.00 92.56 88 TYR A CA 1
ATOM 695 C C . TYR A 1 88 ? 3.350 -1.867 -2.758 1.00 92.56 88 TYR A C 1
ATOM 697 O O . TYR A 1 88 ? 3.075 -1.180 -3.736 1.00 92.56 88 TYR A O 1
ATOM 705 N N . LEU A 1 89 ? 3.683 -3.151 -2.848 1.00 92.25 89 LEU A N 1
ATOM 706 C CA . LEU A 1 89 ? 3.618 -3.912 -4.087 1.00 92.25 89 LEU A CA 1
ATOM 707 C C . LEU A 1 89 ? 2.565 -5.002 -3.909 1.00 92.25 89 LEU A C 1
ATOM 709 O O . LEU A 1 89 ? 2.805 -6.016 -3.253 1.00 92.25 89 LEU A O 1
ATOM 713 N N . VAL A 1 90 ? 1.381 -4.717 -4.425 1.00 92.69 90 VAL A N 1
ATOM 714 C CA . VAL A 1 90 ? 0.139 -5.405 -4.096 1.00 92.69 90 VAL A CA 1
ATOM 715 C C . VAL A 1 90 ? -0.164 -6.437 -5.188 1.00 92.69 90 VAL A C 1
ATOM 717 O O . VAL A 1 90 ? -0.143 -6.055 -6.354 1.00 92.69 90 VAL A O 1
ATOM 720 N N . PRO A 1 91 ? -0.400 -7.723 -4.874 1.00 94.25 91 PRO A N 1
ATOM 721 C CA . PRO A 1 91 ? -0.828 -8.706 -5.874 1.00 94.25 91 PRO A CA 1
ATOM 722 C C . PRO A 1 91 ? -2.130 -8.277 -6.554 1.00 94.25 91 PRO A C 1
ATOM 724 O O . PRO A 1 91 ? -2.991 -7.699 -5.895 1.00 94.25 91 PRO A O 1
ATOM 727 N N . SER A 1 92 ? -2.286 -8.565 -7.843 1.00 90.12 92 SER A N 1
ATOM 728 C CA . SER A 1 92 ? -3.482 -8.160 -8.600 1.00 90.12 92 SER A CA 1
ATOM 729 C C . SER A 1 92 ? -4.761 -8.871 -8.136 1.00 90.12 92 SER A C 1
ATOM 731 O O . SER A 1 92 ? -5.844 -8.315 -8.282 1.00 90.12 92 SER A O 1
ATOM 733 N N . ASP A 1 93 ? -4.627 -10.045 -7.514 1.00 89.81 93 ASP A N 1
ATOM 734 C CA . ASP A 1 93 ? -5.749 -10.867 -7.035 1.00 89.81 93 ASP A CA 1
ATOM 735 C C . ASP A 1 93 ? -6.253 -10.476 -5.637 1.00 89.81 93 ASP A C 1
ATOM 737 O O . ASP A 1 93 ? -7.189 -11.082 -5.114 1.00 89.81 93 ASP A O 1
ATOM 741 N N . ILE A 1 94 ? -5.617 -9.499 -4.982 1.00 89.75 94 ILE A N 1
ATOM 742 C CA . ILE A 1 94 ? -6.024 -9.097 -3.637 1.00 89.75 94 ILE A CA 1
ATOM 743 C C . ILE A 1 94 ? -7.225 -8.151 -3.692 1.00 89.75 94 ILE A C 1
ATOM 745 O O . ILE A 1 94 ? -7.264 -7.186 -4.458 1.00 89.75 94 ILE A O 1
ATOM 749 N N . THR A 1 95 ? -8.185 -8.372 -2.802 1.00 90.88 95 THR A N 1
ATOM 750 C CA . THR A 1 95 ? -9.333 -7.471 -2.656 1.00 90.88 95 THR A CA 1
ATOM 751 C C . THR A 1 95 ? -8.967 -6.215 -1.866 1.00 90.88 95 THR A C 1
ATOM 753 O O . THR A 1 95 ? -8.033 -6.191 -1.052 1.00 90.88 95 THR A O 1
ATOM 756 N N . VAL A 1 96 ? -9.771 -5.163 -2.034 1.00 88.31 96 VAL A N 1
ATOM 757 C CA . VAL A 1 96 ? -9.661 -3.933 -1.236 1.00 88.31 96 VAL A CA 1
ATOM 758 C C . VAL A 1 96 ? -9.777 -4.244 0.261 1.00 88.31 96 VAL A C 1
ATOM 760 O O . VAL A 1 96 ? -9.005 -3.711 1.055 1.00 88.31 96 VAL A O 1
ATOM 763 N N . ALA A 1 97 ? -10.676 -5.153 0.652 1.00 88.56 97 ALA A N 1
ATOM 764 C CA . ALA A 1 97 ? -10.880 -5.548 2.047 1.00 88.56 97 ALA A CA 1
ATOM 765 C C . ALA A 1 97 ? -9.637 -6.220 2.659 1.00 88.56 97 ALA A C 1
ATOM 767 O O . ALA A 1 97 ? -9.222 -5.891 3.774 1.00 88.56 97 ALA A O 1
ATOM 768 N N . GLN A 1 98 ? -8.996 -7.123 1.916 1.00 91.12 98 GLN A N 1
ATOM 769 C CA . GLN A 1 98 ? -7.740 -7.743 2.339 1.00 91.12 98 GLN A CA 1
ATOM 770 C C . GLN A 1 98 ? -6.615 -6.708 2.447 1.00 91.12 98 GLN A C 1
ATOM 772 O O . GLN A 1 98 ? -5.866 -6.706 3.426 1.00 91.12 98 GLN A O 1
ATOM 777 N N . PHE A 1 99 ? -6.519 -5.779 1.494 1.00 91.31 99 PHE A N 1
ATOM 778 C CA . PHE A 1 99 ? -5.537 -4.700 1.568 1.00 91.31 99 PHE A CA 1
ATOM 779 C C . PHE A 1 99 ? -5.774 -3.783 2.779 1.00 91.31 99 PHE A C 1
ATOM 781 O O . PHE A 1 99 ? -4.832 -3.466 3.506 1.00 91.31 99 PHE A O 1
ATOM 788 N N . MET A 1 100 ? -7.030 -3.434 3.073 1.00 90.56 100 MET A N 1
ATOM 789 C CA . MET A 1 100 ? -7.415 -2.702 4.287 1.00 90.56 100 MET A CA 1
ATOM 790 C C . MET A 1 100 ? -6.954 -3.413 5.555 1.00 90.56 100 MET A C 1
ATOM 792 O O . MET A 1 100 ? -6.414 -2.774 6.459 1.00 90.56 100 MET A O 1
ATOM 796 N N . TRP A 1 101 ? -7.119 -4.734 5.613 1.00 90.75 101 TRP A N 1
ATOM 797 C CA . TRP A 1 101 ? -6.662 -5.542 6.739 1.00 90.75 101 TRP A CA 1
ATOM 798 C C . TRP A 1 101 ? -5.136 -5.522 6.894 1.00 90.75 101 TRP A C 1
ATOM 800 O O . TRP A 1 101 ? -4.633 -5.371 8.010 1.00 90.75 101 TRP A O 1
ATOM 810 N N . ILE A 1 102 ? -4.389 -5.589 5.785 1.00 91.44 102 ILE A N 1
ATOM 811 C CA . ILE A 1 102 ? -2.924 -5.467 5.795 1.00 91.44 102 ILE A CA 1
ATOM 812 C C . ILE A 1 102 ? -2.501 -4.120 6.381 1.00 91.44 102 ILE A C 1
ATOM 814 O O . ILE A 1 102 ? -1.631 -4.085 7.254 1.00 91.44 102 ILE A O 1
ATOM 818 N N . ILE A 1 103 ? -3.112 -3.014 5.941 1.00 91.56 103 ILE A N 1
ATOM 819 C CA . ILE A 1 103 ? -2.761 -1.697 6.481 1.00 91.56 103 ILE A CA 1
ATOM 820 C C . ILE A 1 103 ? -3.133 -1.602 7.958 1.00 91.56 103 ILE A C 1
ATOM 822 O O . ILE A 1 103 ? -2.308 -1.171 8.760 1.00 91.56 103 ILE A O 1
ATOM 826 N N . ARG A 1 104 ? -4.315 -2.088 8.345 1.00 90.81 104 ARG A N 1
ATOM 827 C CA . ARG A 1 104 ? -4.760 -2.110 9.743 1.00 90.81 104 ARG A CA 1
ATOM 828 C C . ARG A 1 104 ? -3.746 -2.790 10.660 1.00 90.81 104 ARG A C 1
ATOM 830 O O . ARG A 1 104 ? -3.422 -2.252 11.716 1.00 90.81 104 ARG A O 1
ATOM 837 N N . LYS A 1 105 ? -3.207 -3.939 10.236 1.00 91.19 105 LYS A N 1
ATOM 838 C CA . LYS A 1 105 ? -2.156 -4.641 10.981 1.00 91.19 105 LYS A CA 1
ATOM 839 C C . LYS A 1 105 ? -0.847 -3.859 11.048 1.00 91.19 105 LYS A C 1
ATOM 841 O O . LYS A 1 105 ? -0.173 -3.926 12.068 1.00 91.19 105 LYS A O 1
ATOM 846 N N . ARG A 1 106 ? -0.490 -3.108 10.001 1.00 91.06 106 ARG A N 1
ATOM 847 C CA . ARG A 1 106 ? 0.740 -2.296 9.976 1.00 91.06 106 ARG A CA 1
ATOM 848 C C . ARG A 1 106 ? 0.710 -1.153 10.981 1.00 91.06 106 ARG A C 1
ATOM 850 O O . ARG A 1 106 ? 1.689 -0.974 11.689 1.00 91.06 106 ARG A O 1
ATOM 857 N N . ILE A 1 107 ? -0.407 -0.438 11.072 1.00 91.19 107 ILE A N 1
ATOM 858 C CA . ILE A 1 107 ? -0.580 0.665 12.034 1.00 91.19 107 ILE A CA 1
ATOM 859 C C . ILE A 1 107 ? -1.099 0.204 13.402 1.00 91.19 107 ILE A C 1
ATOM 861 O O . ILE A 1 107 ? -1.447 1.040 14.230 1.00 91.19 107 ILE A O 1
ATOM 865 N N . GLN A 1 108 ? -1.181 -1.115 13.629 1.00 89.88 108 GLN A N 1
ATOM 866 C CA . GLN A 1 108 ? -1.654 -1.726 14.879 1.00 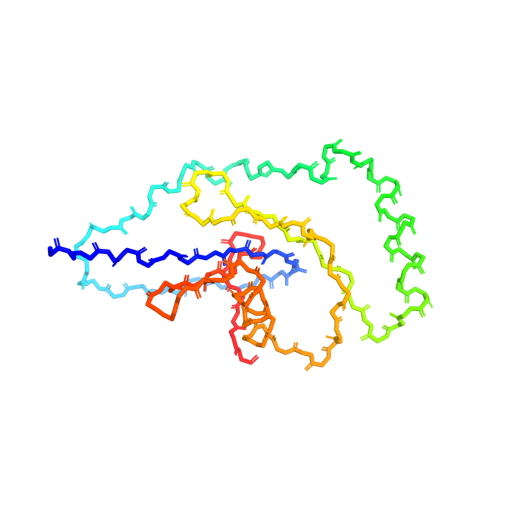89.88 108 GLN A CA 1
ATOM 867 C C . GLN A 1 108 ? -3.003 -1.151 15.344 1.00 89.88 108 GLN A C 1
ATOM 869 O O . GLN A 1 108 ? -3.234 -0.898 16.524 1.00 89.88 108 GLN A O 1
ATOM 874 N N . LEU A 1 109 ? -3.904 -0.912 14.387 1.00 87.94 109 LEU A N 1
ATOM 875 C CA . LEU A 1 109 ? -5.158 -0.221 14.645 1.00 87.94 109 LEU A CA 1
ATOM 876 C C . LEU A 1 109 ? -6.187 -1.183 15.281 1.00 87.94 109 LEU A C 1
ATOM 878 O O . LEU A 1 109 ? -6.536 -2.187 14.644 1.00 87.94 109 LEU A O 1
ATOM 882 N N . PRO A 1 110 ? -6.710 -0.879 16.489 1.00 87.88 110 PRO A N 1
ATOM 883 C CA . PRO A 1 110 ? -7.657 -1.742 17.206 1.00 87.88 110 PRO A CA 1
ATOM 884 C C . PRO A 1 110 ? -8.900 -2.073 16.380 1.00 87.88 110 PRO A C 1
ATOM 886 O O . PRO A 1 110 ? -9.308 -1.254 15.559 1.00 87.88 110 PRO A O 1
ATOM 889 N N . SER A 1 111 ? -9.542 -3.225 16.616 1.00 85.94 111 SER A N 1
ATOM 890 C CA . SER A 1 111 ? -10.780 -3.667 15.933 1.00 85.94 111 SER A CA 1
ATOM 891 C C . SER A 1 111 ? -11.943 -2.664 16.058 1.00 85.94 111 SER A C 1
ATOM 893 O O . SER A 1 111 ? -12.713 -2.478 15.114 1.00 85.94 111 SER A O 1
ATOM 895 N N . GLU A 1 112 ? -12.005 -1.952 17.179 1.00 88.25 112 GLU A N 1
ATOM 896 C CA . GLU A 1 112 ? -12.980 -0.892 17.480 1.00 88.25 112 GLU A CA 1
ATOM 897 C C . GLU A 1 112 ? -12.755 0.349 16.611 1.00 88.25 112 GLU A C 1
ATOM 899 O O . GLU A 1 112 ? -13.676 1.083 16.255 1.00 88.25 112 GLU A O 1
ATOM 904 N N . LYS A 1 113 ? -11.498 0.558 16.213 1.00 82.88 113 LYS A N 1
ATOM 905 C CA . LYS A 1 113 ? -11.089 1.588 15.278 1.00 82.88 113 LYS A CA 1
ATOM 906 C C . LYS A 1 113 ? -11.142 1.060 13.856 1.00 82.88 113 LYS A C 1
ATOM 908 O O . LYS A 1 113 ? -10.161 0.580 13.314 1.00 82.88 113 LYS A O 1
ATOM 913 N N . ALA A 1 114 ? -12.315 1.106 13.260 1.00 84.44 114 ALA A N 1
ATOM 914 C CA . ALA A 1 114 ? -12.508 1.805 12.007 1.00 84.44 114 ALA A CA 1
ATOM 915 C C . ALA A 1 114 ? -11.250 2.017 11.086 1.00 84.44 114 ALA A C 1
ATOM 917 O O . ALA A 1 114 ? -10.330 2.648 11.562 1.00 84.44 114 ALA A O 1
ATOM 918 N N . ILE A 1 115 ? -11.193 1.581 9.794 1.00 84.94 115 ILE A N 1
ATOM 919 C CA . ILE A 1 115 ? -10.290 2.010 8.657 1.00 84.94 115 ILE A CA 1
ATOM 920 C C . ILE A 1 115 ? -11.024 2.343 7.289 1.00 84.94 115 ILE A C 1
ATOM 922 O O . ILE A 1 115 ? -11.776 1.497 6.838 1.00 84.94 115 ILE A O 1
ATOM 926 N N . PHE A 1 116 ? -10.865 3.489 6.583 1.00 85.19 116 PHE A N 1
ATOM 927 C CA . PHE A 1 116 ? -11.625 3.881 5.347 1.00 85.19 116 PHE A CA 1
ATOM 928 C C . PHE A 1 116 ? -10.724 4.230 4.160 1.00 85.19 116 PHE A C 1
ATOM 930 O O . PHE A 1 116 ? -10.204 5.325 4.178 1.00 85.19 116 PHE A O 1
ATOM 937 N N . LEU A 1 117 ? -10.611 3.441 3.084 1.00 86.06 117 LEU A N 1
ATOM 938 C CA . LEU A 1 117 ? -9.826 3.805 1.882 1.00 86.06 117 LEU A CA 1
ATOM 939 C C . LEU A 1 117 ? -10.454 4.904 1.022 1.00 86.06 117 LEU A C 1
ATOM 941 O O . LEU A 1 117 ? -11.652 4.893 0.800 1.00 86.06 117 LEU A O 1
ATOM 945 N N . PHE A 1 118 ? -9.650 5.842 0.509 1.00 82.94 118 PHE A N 1
ATOM 946 C CA . PHE A 1 118 ? -10.105 6.884 -0.411 1.00 82.94 118 PHE A CA 1
ATOM 947 C C . PHE A 1 118 ? -9.261 6.813 -1.656 1.00 82.94 118 PHE A C 1
ATOM 949 O O . PHE A 1 118 ? -8.070 7.060 -1.574 1.00 82.94 118 PHE A O 1
ATOM 956 N N . VAL A 1 119 ? -9.923 6.587 -2.784 1.00 80.06 119 VAL A N 1
ATOM 957 C CA . VAL A 1 119 ? -9.478 6.545 -4.172 1.00 80.06 119 VAL A CA 1
ATOM 958 C C . VAL A 1 119 ? -10.116 7.700 -4.922 1.00 80.06 119 VAL A C 1
ATOM 960 O O . VAL A 1 119 ? -11.326 7.771 -5.048 1.00 80.06 119 VAL A O 1
ATOM 963 N N . ASP A 1 120 ? -9.317 8.665 -5.371 1.00 69.50 120 ASP A N 1
ATOM 964 C CA . ASP A 1 120 ? -9.801 9.885 -6.033 1.00 69.50 120 ASP A CA 1
ATOM 965 C C . ASP A 1 120 ? -11.004 10.560 -5.361 1.00 69.50 120 ASP A C 1
ATOM 967 O O . ASP A 1 120 ? -11.881 11.086 -6.031 1.00 69.50 120 ASP A O 1
ATOM 971 N N . LYS A 1 121 ? -10.964 10.627 -4.019 1.00 64.88 121 LYS A N 1
ATOM 972 C CA . LYS A 1 121 ? -11.997 11.217 -3.140 1.00 64.88 121 LYS A CA 1
ATOM 973 C C . LYS A 1 121 ? -13.249 10.343 -2.962 1.00 64.88 121 LYS A C 1
ATOM 975 O O . LYS A 1 121 ? -14.199 10.779 -2.331 1.00 64.88 121 LYS A O 1
ATOM 980 N N . THR A 1 122 ? -13.234 9.117 -3.473 1.00 60.69 122 THR A N 1
ATOM 981 C CA . THR A 1 122 ? -14.315 8.132 -3.338 1.00 60.69 122 THR A CA 1
ATOM 982 C C . THR A 1 122 ? -13.836 6.915 -2.559 1.00 60.69 122 THR A C 1
ATOM 984 O O . THR A 1 122 ? -12.657 6.574 -2.622 1.00 60.69 122 THR A O 1
ATOM 987 N N . VAL A 1 123 ? -14.722 6.267 -1.805 1.00 70.00 123 VAL A N 1
ATOM 988 C CA . VAL A 1 123 ? -14.397 5.002 -1.135 1.00 70.00 123 VAL A CA 1
ATOM 989 C C . VAL A 1 123 ? -14.562 3.876 -2.160 1.00 70.00 123 VAL A C 1
ATOM 991 O O . VAL A 1 123 ? -15.659 3.736 -2.704 1.00 70.00 123 VAL A O 1
ATOM 994 N N . PRO A 1 124 ? -13.506 3.109 -2.487 1.00 69.19 124 PRO A N 1
ATOM 995 C CA . PRO A 1 124 ? -13.637 1.976 -3.396 1.00 69.19 124 PRO A CA 1
ATOM 996 C C . PRO A 1 124 ? -14.565 0.917 -2.782 1.00 69.19 124 PRO A C 1
ATOM 998 O O . PRO A 1 124 ? -14.550 0.700 -1.571 1.00 69.19 124 PRO A O 1
ATOM 1001 N N . GLN A 1 125 ? -15.380 0.262 -3.610 1.00 62.81 125 GLN A N 1
ATOM 1002 C CA . GLN A 1 125 ? -16.274 -0.803 -3.150 1.00 62.81 125 GLN A CA 1
ATOM 1003 C C . GLN A 1 125 ? -15.462 -2.030 -2.709 1.00 62.81 125 GLN A C 1
ATOM 1005 O O . GLN A 1 125 ? -14.545 -2.450 -3.407 1.00 62.81 125 GLN A O 1
ATOM 1010 N N . SER A 1 126 ? -15.821 -2.620 -1.567 1.00 59.28 126 SER A N 1
ATOM 1011 C CA . SER A 1 126 ? -15.131 -3.780 -0.977 1.00 59.28 126 SER A CA 1
ATOM 1012 C C . SER A 1 126 ? -15.536 -5.137 -1.575 1.00 59.28 126 SER A C 1
ATOM 1014 O O . SER A 1 126 ? -15.370 -6.144 -0.889 1.00 59.28 126 SER A O 1
ATOM 1016 N N . ARG A 1 127 ? -16.130 -5.166 -2.777 1.00 45.62 127 ARG A N 1
ATOM 1017 C CA . ARG A 1 127 ? -16.585 -6.418 -3.404 1.00 45.62 127 ARG A CA 1
ATOM 1018 C C . ARG A 1 127 ? -15.419 -7.265 -3.897 1.00 45.62 127 ARG A C 1
ATOM 1020 O O . ARG A 1 127 ? -14.419 -6.671 -4.356 1.00 45.62 127 ARG A O 1
#

Solvent-accessible surface area (backbone atoms only — not comparable to full-atom values): 8431 Å² total; per-residue (Å²): 134,90,85,90,85,50,5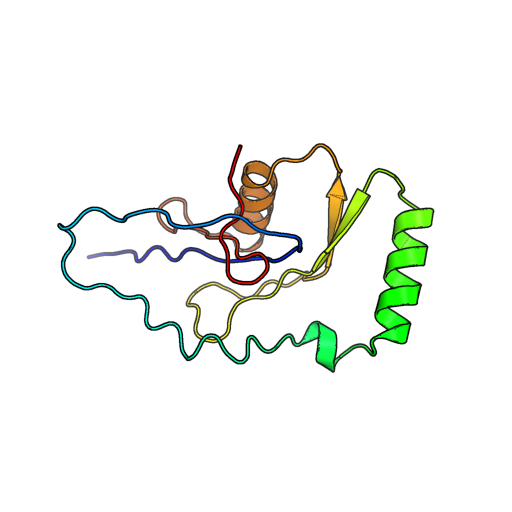8,54,52,46,45,52,74,83,88,85,90,88,79,92,79,89,77,83,94,82,76,88,86,76,77,77,86,67,71,72,94,83,69,87,81,55,67,71,64,71,79,36,56,69,64,58,52,51,53,52,52,49,54,50,33,73,75,36,72,68,32,45,82,42,62,47,58,79,61,88,92,55,92,62,72,74,67,91,74,36,75,43,79,40,56,70,87,61,44,60,55,58,52,51,52,54,51,35,62,73,53,66,51,52,89,78,28,42,72,42,48,33,26,86,89,38,67,73,76,70,112

InterPro domains:
  IPR004241 Autophagy protein Atg8 ubiquitin-like [PF02991] (52-126)
  IPR004241 Autophagy protein Atg8 ubiquitin-like [PTHR10969] (41-125)
  IPR029071 Ubiquitin-like domain superfamily [SSF54236] (40-125)

Secondary structure (DSSP, 8-state):
---------------------PPPS-----------TT----HHHHHS-HHHHHHHHHHHHHH-TTEEEEE--PPTT--SPP-S--EEEEETT--HHHHHHHHHHHTT--TTS-----BTTBPPP--

Organism: Lates japonicus (NCBI:txid270547)

Foldseek 3Di:
DDDDDAAAAAFADDDDDDDDDDDDPDDPDDPPPPDDPPDQDDVVPVVDPPVRVVVVQVVVCVVPVQWHWTFGFTGPPTPFDGQPDRIDTHGNPDFPVNVQVVVCVRSVGDPSHHHFYAYSNDTDDRD

pLDDT: mean 72.02, std 22.99, range [34.0, 96.62]

Nearest PDB structures (foldseek):
  6hyl-assembly2_B  TM=9.757E-01  e=1.043E-07  Homo sapiens
  5dps-assembly2_B  TM=9.655E-01  e=1.185E-07  Homo sapiens
  7lsw-assembly3_E  TM=9.420E-01  e=9.780E-08  Homo sapiens
  6hog-assembly1_A  TM=9.071E-01  e=9.173E-08  Homo sapiens
  7aa8-assembly1_C  TM=8.501E-01  e=9.780E-08  Homo sapiens